Protein AF-A0A2W5VHD9-F1 (afdb_monomer_lite)

Radius of gyration: 14.37 Å; chains: 1; bounding box: 33×36×32 Å

Structure (mmCIF, N/CA/C/O backbone):
data_AF-A0A2W5VHD9-F1
#
_entry.id   AF-A0A2W5VHD9-F1
#
loop_
_atom_site.group_PDB
_atom_site.id
_atom_site.type_symbol
_atom_site.label_atom_id
_atom_site.label_alt_id
_atom_site.label_comp_id
_atom_site.label_asym_id
_atom_site.label_entity_id
_atom_site.label_seq_id
_atom_site.pdbx_PDB_ins_code
_atom_site.Cartn_x
_atom_site.Cartn_y
_atom_site.Cartn_z
_atom_site.occupancy
_atom_site.B_iso_or_equiv
_atom_site.auth_seq_id
_atom_site.auth_comp_id
_atom_site.auth_asym_id
_atom_site.auth_atom_id
_atom_site.pdbx_PDB_model_num
ATOM 1 N N . MET A 1 1 ? 2.392 17.558 15.960 1.00 64.06 1 MET A N 1
ATOM 2 C CA . MET A 1 1 ? 2.785 16.346 15.206 1.00 64.06 1 MET A CA 1
ATOM 3 C C . MET A 1 1 ? 1.548 15.828 14.502 1.00 64.06 1 MET A C 1
ATOM 5 O O . MET A 1 1 ? 0.510 15.774 15.148 1.00 64.06 1 MET A O 1
ATOM 9 N N . ILE A 1 2 ? 1.632 15.533 13.203 1.00 75.12 2 ILE A N 1
ATOM 10 C CA . ILE A 1 2 ? 0.535 14.882 12.473 1.00 75.12 2 ILE A CA 1
ATOM 11 C C . ILE A 1 2 ? 0.450 13.439 12.977 1.00 75.12 2 ILE A C 1
ATOM 13 O O . ILE A 1 2 ? 1.482 12.798 13.168 1.00 75.12 2 ILE A O 1
ATOM 17 N N . ASP A 1 3 ? -0.761 12.955 13.236 1.00 89.31 3 ASP A N 1
ATOM 1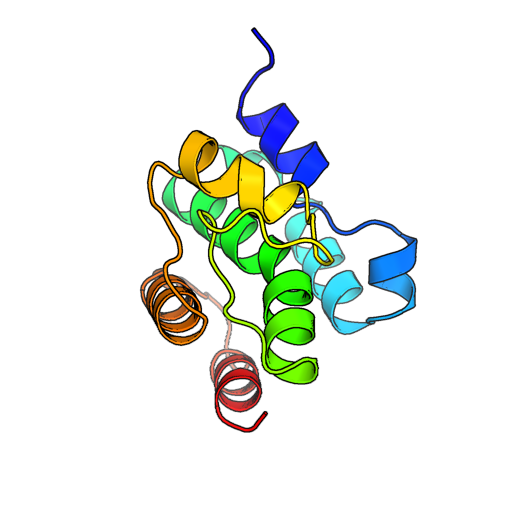8 C CA . ASP A 1 3 ? -0.987 11.559 13.597 1.00 89.31 3 ASP A CA 1
ATOM 19 C C . ASP A 1 3 ? -0.512 10.635 12.450 1.00 89.31 3 ASP A C 1
ATOM 21 O O . ASP A 1 3 ? -0.931 10.826 11.303 1.00 89.31 3 ASP A O 1
ATOM 25 N N . PRO A 1 4 ? 0.356 9.638 12.716 1.00 88.81 4 PRO A N 1
ATOM 26 C CA . PRO A 1 4 ? 0.884 8.754 11.678 1.00 88.81 4 PRO A CA 1
ATOM 27 C C . PRO A 1 4 ? -0.214 8.001 10.920 1.00 88.81 4 PRO A C 1
ATOM 29 O O . PRO A 1 4 ? -0.053 7.735 9.730 1.00 88.81 4 PRO A O 1
ATOM 32 N N . ASN A 1 5 ? -1.346 7.683 11.557 1.00 92.94 5 ASN A N 1
ATOM 33 C CA . ASN A 1 5 ? -2.451 7.009 10.874 1.00 92.94 5 ASN A CA 1
ATOM 34 C C . ASN A 1 5 ? -3.140 7.937 9.862 1.00 92.94 5 ASN A C 1
ATOM 36 O O . ASN A 1 5 ? -3.426 7.512 8.742 1.00 92.94 5 ASN A O 1
ATOM 40 N N . THR A 1 6 ? -3.331 9.210 10.212 1.00 93.69 6 THR A N 1
ATOM 41 C CA . THR A 1 6 ? -3.827 10.249 9.295 1.00 93.69 6 THR A CA 1
ATOM 42 C C . THR A 1 6 ? -2.912 10.404 8.077 1.00 93.69 6 THR A C 1
ATOM 44 O O . THR A 1 6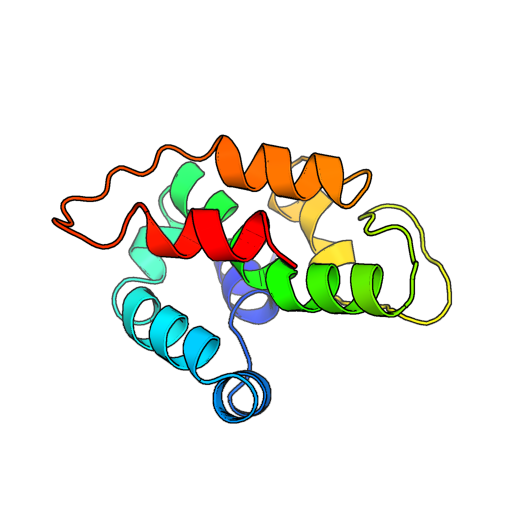 ? -3.379 10.485 6.939 1.00 93.69 6 THR A O 1
ATOM 47 N N . GLU A 1 7 ? -1.597 10.396 8.292 1.00 94.50 7 GLU A N 1
ATOM 48 C CA . GLU A 1 7 ? -0.627 10.473 7.201 1.00 94.50 7 GLU A CA 1
ATOM 49 C C . GLU A 1 7 ? -0.655 9.224 6.303 1.00 94.50 7 GLU A C 1
ATOM 51 O O . GLU A 1 7 ? -0.656 9.344 5.076 1.00 94.50 7 GLU A O 1
ATOM 56 N N . ILE A 1 8 ? -0.750 8.030 6.895 1.00 94.44 8 ILE A N 1
ATOM 57 C CA . ILE A 1 8 ? -0.873 6.770 6.150 1.00 94.44 8 ILE A CA 1
ATOM 58 C C . ILE A 1 8 ? -2.155 6.755 5.311 1.00 94.44 8 ILE A C 1
ATOM 60 O O . ILE A 1 8 ? -2.117 6.367 4.143 1.00 94.44 8 ILE A O 1
ATOM 64 N N . ALA A 1 9 ? -3.283 7.198 5.868 1.00 93.81 9 ALA A N 1
ATOM 65 C CA . ALA A 1 9 ? -4.534 7.303 5.126 1.00 93.81 9 ALA A CA 1
ATOM 66 C C . ALA A 1 9 ? -4.391 8.255 3.930 1.00 93.81 9 ALA A C 1
ATOM 68 O O . ALA A 1 9 ? -4.783 7.905 2.821 1.00 93.81 9 ALA A O 1
ATOM 69 N N . ARG A 1 10 ? -3.771 9.426 4.119 1.00 94.19 10 ARG A N 1
ATOM 70 C CA . ARG A 1 10 ? -3.546 10.387 3.029 1.00 94.19 10 ARG A CA 1
ATOM 71 C C . ARG A 1 10 ? -2.706 9.794 1.897 1.00 94.19 10 ARG A C 1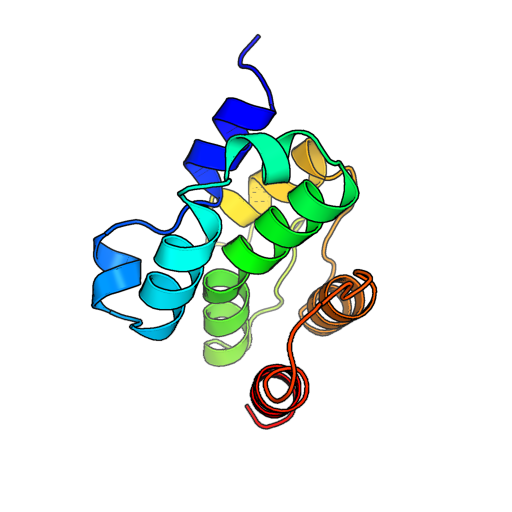
ATOM 73 O O . ARG A 1 10 ? -3.036 9.991 0.733 1.00 94.19 10 ARG A O 1
ATOM 80 N N . LEU A 1 11 ? -1.616 9.109 2.237 1.00 93.31 11 LEU A N 1
ATOM 81 C CA . LEU A 1 11 ? -0.628 8.649 1.261 1.00 93.31 11 LEU A CA 1
ATOM 82 C C . LEU A 1 11 ? -1.050 7.365 0.543 1.00 93.31 11 LEU A C 1
ATOM 84 O O . LEU A 1 11 ? -0.917 7.265 -0.673 1.00 93.31 11 LEU A O 1
ATOM 88 N N . TYR A 1 12 ? -1.545 6.371 1.280 1.00 93.81 12 TYR A N 1
ATOM 89 C CA . TYR A 1 12 ? -1.733 5.013 0.754 1.00 93.81 12 TYR A CA 1
ATOM 90 C C . TYR A 1 12 ? -3.169 4.713 0.312 1.00 93.81 12 TYR A C 1
ATOM 92 O O . TYR A 1 12 ? -3.419 3.655 -0.268 1.00 93.81 12 TYR A O 1
ATOM 100 N N . VAL A 1 13 ? -4.111 5.638 0.524 1.00 94.00 13 VAL A N 1
ATOM 101 C CA . VAL A 1 13 ? -5.394 5.605 -0.183 1.00 94.00 13 VAL A CA 1
ATOM 102 C C . VAL A 1 13 ? -5.157 5.938 -1.655 1.00 94.00 13 VAL A C 1
ATOM 104 O O . VAL A 1 13 ? -4.531 6.937 -2.006 1.00 94.00 13 VAL A O 1
ATOM 107 N N . TYR A 1 14 ? -5.702 5.102 -2.534 1.00 92.25 14 TYR A N 1
ATOM 108 C CA . TYR A 1 14 ? -5.715 5.395 -3.960 1.00 92.25 14 TYR A CA 1
ATOM 109 C C . TYR A 1 14 ? -6.672 6.545 -4.266 1.00 92.25 14 TYR A C 1
ATOM 111 O O . TYR A 1 14 ? -7.824 6.541 -3.831 1.00 92.25 14 TYR A O 1
ATOM 119 N N . SER A 1 15 ? -6.221 7.502 -5.066 1.00 92.38 15 SER A N 1
ATOM 120 C CA . SER A 1 15 ? -7.030 8.616 -5.549 1.00 92.38 15 SER A CA 1
ATOM 121 C C . SER A 1 15 ? -8.204 8.134 -6.419 1.00 92.38 15 SER A C 1
ATOM 123 O O . SER A 1 15 ? -8.135 7.063 -7.037 1.00 92.38 15 SER A O 1
ATOM 125 N N . PRO A 1 16 ? -9.281 8.931 -6.558 1.00 92.56 16 PRO A N 1
ATOM 126 C CA . PRO A 1 16 ? -10.397 8.593 -7.443 1.00 92.56 16 PRO A CA 1
ATOM 127 C C . PRO A 1 16 ? -9.970 8.343 -8.895 1.00 92.56 16 PRO A C 1
ATOM 129 O O . PRO A 1 16 ? -10.566 7.509 -9.580 1.00 92.56 16 PRO A O 1
ATOM 132 N N . PHE A 1 17 ? -8.926 9.040 -9.358 1.00 93.56 17 PHE A N 1
ATOM 133 C CA . PHE A 1 17 ? -8.355 8.845 -10.686 1.00 93.56 17 PHE A CA 1
ATOM 134 C C . PHE A 1 17 ? -7.709 7.461 -10.821 1.00 93.56 17 PHE A C 1
ATOM 136 O O . PHE A 1 17 ? -8.085 6.706 -11.715 1.00 93.56 17 PHE A O 1
ATOM 143 N N . GLU A 1 18 ? -6.822 7.077 -9.898 1.00 90.50 18 GLU A N 1
ATOM 144 C CA . GLU A 1 18 ? -6.203 5.742 -9.885 1.00 90.50 18 GLU A CA 1
ATOM 145 C C . GLU A 1 18 ? -7.262 4.633 -9.808 1.00 90.50 18 GLU A C 1
ATOM 14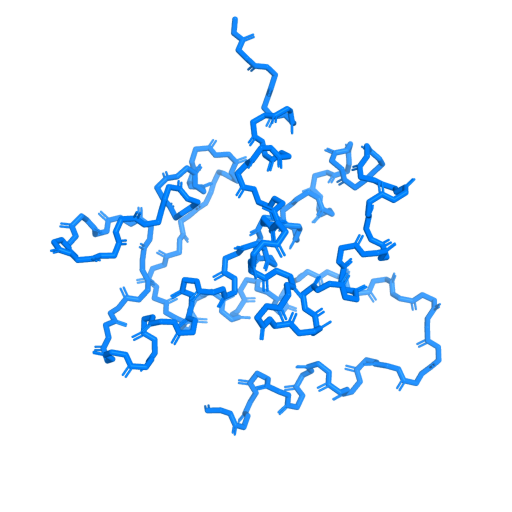7 O O . GLU A 1 18 ? -7.193 3.647 -10.541 1.00 90.50 18 GLU A O 1
ATOM 152 N N . GLN A 1 19 ? -8.293 4.819 -8.980 1.00 91.56 19 GLN A N 1
ATOM 153 C CA . GLN A 1 19 ? -9.408 3.876 -8.852 1.00 91.56 19 GLN A CA 1
ATOM 154 C C . GLN A 1 19 ? -10.255 3.759 -10.129 1.00 91.56 19 GLN A C 1
ATOM 156 O O . GLN A 1 19 ? -10.810 2.694 -10.405 1.00 91.56 19 GLN A O 1
ATOM 161 N N . LYS A 1 20 ? -10.398 4.844 -10.901 1.00 92.12 20 LYS A N 1
ATOM 162 C CA . LYS A 1 20 ? -11.111 4.835 -12.187 1.00 92.12 20 LYS A CA 1
ATOM 163 C C . LYS A 1 20 ? -10.282 4.144 -13.271 1.00 92.12 20 LYS A C 1
ATOM 165 O O . LYS A 1 20 ? -10.839 3.372 -14.046 1.00 92.12 20 LYS A O 1
ATOM 170 N N . THR A 1 21 ? -8.975 4.394 -13.298 1.00 90.38 21 THR A N 1
ATOM 171 C CA . THR A 1 21 ? -8.037 3.791 -14.257 1.00 90.38 21 THR A CA 1
ATOM 172 C C . THR A 1 21 ? -7.848 2.295 -14.001 1.00 90.38 21 THR A C 1
ATOM 174 O O . THR A 1 21 ? -7.749 1.509 -14.942 1.00 90.38 21 THR A O 1
ATOM 177 N N . PHE A 1 22 ? -7.850 1.877 -12.733 1.00 84.50 22 PHE A N 1
ATOM 178 C CA . PHE A 1 22 ? -7.613 0.495 -12.326 1.00 84.50 22 PHE A CA 1
ATOM 179 C C . PHE A 1 22 ? -8.789 -0.046 -11.491 1.00 84.50 22 PHE A C 1
ATOM 181 O O . PHE A 1 22 ? -8.790 0.081 -10.263 1.00 84.50 22 PHE A O 1
ATOM 188 N N . PRO A 1 23 ? -9.778 -0.727 -12.109 1.00 82.12 23 PRO A N 1
ATOM 189 C CA . PRO A 1 23 ? -10.994 -1.182 -11.420 1.00 82.12 23 PRO A CA 1
ATOM 190 C C . PRO A 1 23 ? -10.752 -2.099 -10.210 1.00 82.12 23 PRO A C 1
ATOM 192 O O . PRO A 1 23 ? -11.552 -2.143 -9.276 1.00 82.12 23 PRO A O 1
ATOM 195 N N . TYR A 1 24 ? -9.637 -2.833 -10.194 1.00 84.50 24 TYR A N 1
ATOM 196 C CA . TYR A 1 24 ? -9.260 -3.672 -9.056 1.00 84.50 24 TYR A CA 1
ATOM 197 C C . TYR A 1 24 ? -8.833 -2.852 -7.827 1.00 84.50 24 TYR A C 1
ATOM 199 O O . TYR A 1 24 ? -9.069 -3.298 -6.705 1.00 84.50 24 TYR A O 1
ATOM 207 N N . LEU A 1 25 ? -8.260 -1.655 -8.017 1.00 87.38 25 LEU A N 1
ATOM 208 C CA . LEU A 1 25 ? -7.940 -0.734 -6.922 1.00 87.38 25 LEU A CA 1
ATOM 209 C C . LEU A 1 25 ? -9.210 -0.156 -6.314 1.00 87.38 25 LEU A C 1
ATOM 211 O O . LEU A 1 25 ? -9.319 -0.105 -5.094 1.00 87.38 25 LEU A O 1
ATOM 215 N N . ARG A 1 26 ? -10.202 0.193 -7.146 1.00 88.12 26 ARG A N 1
ATOM 216 C CA . ARG A 1 26 ? -11.533 0.579 -6.659 1.00 88.12 26 ARG A CA 1
ATOM 217 C C . ARG A 1 26 ? -12.121 -0.512 -5.772 1.00 88.12 26 ARG A C 1
ATOM 219 O O . ARG A 1 26 ? -12.441 -0.249 -4.624 1.00 88.12 26 ARG A O 1
ATOM 226 N N . ARG A 1 27 ? -12.170 -1.756 -6.262 1.00 88.12 27 ARG A N 1
ATOM 227 C CA . ARG A 1 27 ? -12.705 -2.885 -5.483 1.00 88.12 27 ARG A CA 1
ATOM 228 C C . ARG A 1 27 ? -11.956 -3.093 -4.163 1.00 88.12 27 ARG A C 1
ATOM 230 O O . ARG A 1 27 ? -12.568 -3.446 -3.161 1.00 88.12 27 ARG A O 1
ATOM 237 N N . TYR A 1 28 ? -10.638 -2.907 -4.161 1.00 89.25 28 TYR A N 1
ATOM 238 C CA . TYR A 1 28 ? -9.845 -2.940 -2.934 1.00 89.25 28 TYR A CA 1
ATOM 239 C C . TYR A 1 28 ? -10.253 -1.820 -1.966 1.00 89.25 28 TYR A C 1
ATOM 241 O O . TYR A 1 28 ? -10.503 -2.101 -0.794 1.00 89.25 28 TYR A O 1
ATOM 249 N N . MET A 1 29 ? -10.386 -0.584 -2.456 1.00 92.31 29 MET A N 1
ATOM 250 C CA . MET A 1 29 ? -10.807 0.556 -1.642 1.00 92.31 29 MET A CA 1
ATOM 251 C C . MET A 1 29 ? -12.234 0.398 -1.114 1.00 92.31 29 MET A C 1
ATOM 253 O O . MET A 1 29 ? -12.443 0.610 0.073 1.00 92.31 29 MET A O 1
ATOM 257 N N . ASP A 1 30 ? -13.188 -0.072 -1.918 1.00 91.69 30 ASP A N 1
ATOM 258 C CA . ASP A 1 30 ? -14.567 -0.342 -1.476 1.00 91.69 30 ASP A CA 1
ATOM 259 C C . ASP A 1 30 ? -14.602 -1.316 -0.287 1.00 91.69 30 ASP A C 1
ATOM 261 O O . ASP A 1 30 ? -15.412 -1.185 0.628 1.00 91.69 30 ASP A O 1
ATOM 265 N N . LEU A 1 31 ? -13.685 -2.289 -0.274 1.00 88.69 31 LEU A N 1
ATOM 266 C CA . LEU A 1 31 ? -13.565 -3.260 0.807 1.00 88.69 31 LEU A CA 1
ATOM 267 C C . LEU A 1 31 ? -12.849 -2.712 2.041 1.00 88.69 31 LEU A C 1
ATOM 269 O O . LEU A 1 31 ? -13.060 -3.248 3.128 1.00 88.69 31 LEU A O 1
ATOM 273 N N . VAL A 1 32 ? -11.933 -1.755 1.900 1.00 90.81 32 VAL A N 1
ATOM 274 C CA . VAL A 1 32 ? -11.103 -1.257 3.010 1.00 90.81 32 VAL A CA 1
ATOM 275 C C . VAL A 1 32 ? -11.698 -0.006 3.646 1.00 90.81 32 VAL A C 1
ATOM 277 O O . VAL A 1 32 ? -11.689 0.080 4.870 1.00 90.81 32 VAL A O 1
ATOM 280 N N . SER A 1 33 ? -12.265 0.910 2.860 1.00 90.75 33 SER A N 1
ATOM 281 C CA . SER A 1 33 ? -12.769 2.210 3.322 1.00 90.75 33 SER A CA 1
ATOM 282 C C . SER A 1 33 ? -13.709 2.121 4.533 1.00 90.75 33 SER A C 1
ATOM 284 O O . SER A 1 33 ? -13.468 2.852 5.490 1.00 90.75 33 SER A O 1
ATOM 286 N N . PRO A 1 34 ? -14.698 1.199 4.600 1.00 94.12 34 PRO A N 1
ATOM 287 C CA . PRO A 1 34 ? -15.599 1.112 5.758 1.00 94.12 34 PRO A CA 1
ATOM 288 C C . PRO A 1 34 ? -14.921 0.670 7.064 1.00 94.12 34 PRO A C 1
ATOM 290 O O . PRO A 1 34 ? -15.511 0.762 8.133 1.00 94.12 34 PRO A O 1
ATOM 293 N N . ARG A 1 35 ? -13.704 0.126 6.979 1.00 93.38 35 ARG A N 1
ATOM 294 C CA . ARG A 1 35 ? -12.938 -0.426 8.105 1.00 93.38 35 ARG A CA 1
ATOM 295 C C . ARG A 1 35 ? -11.544 0.183 8.204 1.00 93.38 35 ARG A C 1
ATOM 297 O O . ARG A 1 35 ? -10.669 -0.430 8.816 1.00 93.38 35 ARG A O 1
ATOM 304 N N . LEU A 1 36 ? -11.320 1.338 7.575 1.00 92.88 36 LEU A N 1
ATOM 305 C CA . LEU A 1 36 ? -9.996 1.940 7.470 1.00 92.88 36 LEU A CA 1
ATOM 306 C C . LEU A 1 36 ? -9.405 2.202 8.858 1.00 92.88 36 LEU A C 1
ATOM 308 O O . LEU A 1 36 ? -8.295 1.758 9.125 1.00 92.88 36 LEU A O 1
ATOM 312 N N . ASP A 1 37 ? -10.178 2.779 9.775 1.00 93.31 37 ASP A N 1
ATOM 313 C CA . ASP A 1 37 ? -9.717 3.050 11.142 1.00 93.31 37 ASP A CA 1
ATOM 314 C C . ASP A 1 37 ? -9.266 1.772 11.863 1.00 93.31 37 ASP A C 1
ATOM 316 O O . ASP A 1 37 ? -8.193 1.724 12.461 1.00 93.31 37 ASP A O 1
ATOM 320 N N . ALA A 1 38 ? -10.029 0.684 11.726 1.00 90.62 38 ALA A N 1
ATOM 321 C CA . ALA A 1 38 ? -9.678 -0.614 12.301 1.00 90.62 38 ALA A CA 1
ATOM 322 C C . ALA A 1 38 ? -8.456 -1.262 11.622 1.00 90.62 38 ALA A C 1
ATOM 324 O O . ALA A 1 38 ? -7.709 -2.006 12.257 1.00 90.62 38 ALA A O 1
ATOM 325 N N . VAL A 1 39 ? -8.249 -1.009 10.326 1.00 91.62 39 VAL A N 1
ATOM 326 C CA . VAL A 1 39 ? -7.049 -1.435 9.592 1.00 91.62 39 VAL A CA 1
ATOM 327 C C . VAL A 1 39 ? -5.822 -0.663 10.071 1.00 91.62 39 VAL A C 1
ATOM 329 O O . VAL A 1 39 ? -4.764 -1.267 10.216 1.00 91.62 39 VAL A O 1
ATOM 332 N N . LEU A 1 40 ? -5.956 0.637 10.338 1.00 93.50 40 LEU A N 1
ATOM 333 C CA . LEU A 1 40 ? -4.863 1.496 10.798 1.00 93.50 40 LEU A CA 1
ATOM 334 C C . LEU A 1 40 ? -4.543 1.314 12.291 1.00 93.50 40 LEU A C 1
ATOM 336 O O . LEU A 1 40 ? -3.405 1.534 12.701 1.00 93.50 40 LEU A O 1
ATOM 340 N N . ALA A 1 41 ? -5.507 0.877 13.102 1.00 91.69 41 ALA A N 1
ATOM 341 C CA . ALA A 1 41 ? -5.292 0.584 14.519 1.00 91.69 41 ALA A CA 1
ATOM 342 C C . ALA A 1 41 ? -4.415 -0.663 14.759 1.00 91.69 41 ALA A C 1
ATOM 344 O O . ALA A 1 41 ? -3.682 -0.717 15.744 1.00 91.69 41 ALA A O 1
ATOM 345 N N . ASP A 1 42 ? -4.469 -1.658 13.867 1.00 90.00 42 ASP A N 1
ATOM 346 C CA . ASP A 1 42 ? -3.676 -2.891 13.956 1.00 90.00 42 ASP A CA 1
ATOM 347 C C . ASP A 1 42 ? -2.357 -2.741 13.167 1.00 90.00 42 ASP A C 1
ATOM 349 O O . ASP A 1 42 ? -2.398 -2.620 11.939 1.00 90.00 42 ASP A O 1
ATOM 353 N N . PRO A 1 43 ? -1.173 -2.806 13.815 1.00 90.19 43 PRO A N 1
ATOM 354 C CA . PRO A 1 43 ? 0.119 -2.645 13.145 1.00 90.19 43 PRO A CA 1
ATOM 355 C C . PRO A 1 43 ? 0.335 -3.579 11.947 1.00 90.19 43 PRO A C 1
ATOM 357 O O . PRO A 1 43 ? 0.904 -3.159 10.935 1.00 90.19 43 PRO A O 1
ATOM 360 N N . ALA A 1 44 ? -0.135 -4.829 12.021 1.00 87.75 44 ALA A N 1
ATOM 361 C CA . ALA A 1 44 ? 0.043 -5.798 10.943 1.00 87.75 44 ALA A CA 1
ATOM 362 C C . ALA A 1 44 ? -0.842 -5.461 9.733 1.00 87.75 44 ALA A C 1
ATOM 364 O O . ALA A 1 44 ? -0.389 -5.513 8.585 1.00 87.75 44 ALA A O 1
ATOM 365 N N . ARG A 1 45 ? -2.100 -5.069 9.978 1.00 88.50 45 ARG A N 1
ATOM 366 C CA . ARG A 1 45 ? -3.035 -4.641 8.922 1.00 88.50 45 ARG A CA 1
ATOM 367 C C . ARG A 1 45 ? -2.631 -3.302 8.321 1.00 88.50 45 ARG A C 1
ATOM 369 O O . ARG A 1 45 ? -2.694 -3.160 7.102 1.00 88.50 45 ARG A O 1
ATOM 376 N N . ARG A 1 46 ? -2.149 -2.370 9.140 1.00 92.75 46 ARG A N 1
ATOM 377 C CA . ARG A 1 46 ? -1.619 -1.073 8.713 1.00 92.75 46 ARG A CA 1
ATOM 378 C C . ARG A 1 46 ? -0.436 -1.243 7.768 1.00 92.75 46 ARG A C 1
ATOM 380 O O . ARG A 1 46 ? -0.448 -0.699 6.669 1.00 92.75 46 ARG A O 1
ATOM 387 N N . ARG A 1 47 ? 0.538 -2.079 8.137 1.00 91.44 47 ARG A N 1
ATOM 388 C CA . ARG A 1 47 ? 1.683 -2.412 7.274 1.00 91.44 47 ARG A CA 1
ATOM 389 C C . ARG A 1 47 ? 1.234 -3.018 5.945 1.00 91.44 47 ARG A C 1
ATOM 391 O O . ARG A 1 47 ? 1.710 -2.625 4.884 1.00 91.44 47 ARG A O 1
ATOM 398 N N . ARG A 1 48 ? 0.267 -3.938 5.986 1.00 89.56 48 ARG A N 1
ATOM 399 C CA . ARG A 1 48 ? -0.325 -4.532 4.779 1.00 89.56 48 ARG A CA 1
ATOM 400 C C . ARG A 1 48 ? -0.986 -3.494 3.881 1.00 89.56 48 ARG A C 1
ATOM 402 O O . ARG A 1 48 ? -0.857 -3.577 2.665 1.00 89.56 48 ARG A O 1
ATOM 409 N N . PHE A 1 49 ? -1.721 -2.562 4.478 1.00 92.88 49 PHE A N 1
ATOM 410 C CA . PHE A 1 49 ? -2.385 -1.475 3.772 1.00 92.88 49 PHE A CA 1
ATOM 411 C C . PHE A 1 49 ? -1.363 -0.585 3.060 1.00 92.88 49 PHE A C 1
ATOM 413 O O . PHE A 1 49 ? -1.504 -0.333 1.867 1.00 92.88 49 PHE A O 1
ATOM 420 N N . MET A 1 50 ? -0.273 -0.224 3.742 1.00 94.25 50 MET A N 1
ATOM 421 C CA . MET A 1 50 ? 0.823 0.534 3.137 1.00 94.25 50 MET A CA 1
ATOM 422 C C . MET A 1 50 ? 1.475 -0.219 1.968 1.00 94.25 50 MET A C 1
ATOM 424 O O . MET A 1 50 ? 1.610 0.333 0.880 1.00 94.25 50 MET A O 1
ATOM 428 N N . LEU A 1 51 ? 1.811 -1.503 2.147 1.00 92.31 51 LEU A N 1
ATOM 429 C CA . LEU A 1 51 ? 2.366 -2.342 1.073 1.00 92.31 51 LEU A CA 1
ATOM 430 C C . LEU A 1 51 ? 1.406 -2.460 -0.121 1.00 92.31 51 LEU A C 1
ATOM 432 O O . LEU A 1 51 ? 1.836 -2.427 -1.274 1.00 92.31 51 LEU A O 1
ATOM 436 N N . ALA A 1 52 ? 0.102 -2.576 0.140 1.00 91.50 52 ALA A N 1
ATOM 437 C CA . ALA A 1 52 ? -0.911 -2.595 -0.906 1.00 91.50 52 ALA A CA 1
ATOM 438 C C . ALA A 1 52 ? -1.003 -1.253 -1.641 1.00 91.50 52 ALA A C 1
ATOM 440 O O . ALA A 1 52 ? -1.227 -1.273 -2.847 1.00 91.50 52 ALA A O 1
ATOM 441 N N . GLY A 1 53 ? -0.796 -0.122 -0.959 1.00 91.88 53 GLY A N 1
ATOM 442 C CA . GLY A 1 53 ? -0.735 1.221 -1.550 1.00 91.88 53 GLY A CA 1
ATOM 443 C C . GLY A 1 53 ? 0.492 1.467 -2.442 1.00 91.88 53 GLY A C 1
ATOM 444 O O . GLY A 1 53 ? 0.472 2.370 -3.270 1.00 91.88 53 GLY A O 1
ATOM 445 N N . LEU A 1 54 ? 1.534 0.634 -2.341 1.00 91.94 54 LEU A N 1
ATOM 446 C CA . LEU A 1 54 ? 2.732 0.696 -3.193 1.00 91.94 54 LEU A CA 1
ATOM 447 C C . LEU A 1 54 ? 2.615 -0.093 -4.507 1.00 91.94 54 LEU A C 1
ATOM 449 O O . LEU A 1 54 ? 3.578 -0.168 -5.271 1.00 91.94 54 LEU A O 1
ATOM 453 N N . LEU A 1 55 ? 1.456 -0.691 -4.800 1.00 90.38 55 LEU A N 1
ATOM 454 C CA . LEU A 1 55 ? 1.296 -1.556 -5.973 1.00 90.38 55 LEU A CA 1
ATOM 455 C C . LEU A 1 55 ? 1.553 -0.814 -7.291 1.00 90.38 55 LEU A C 1
ATOM 457 O O . LEU A 1 55 ? 2.142 -1.385 -8.207 1.00 90.38 55 LEU A O 1
ATOM 461 N N . LEU A 1 56 ? 1.109 0.440 -7.411 1.00 86.06 56 LEU A N 1
ATOM 462 C CA . LEU A 1 56 ? 1.334 1.225 -8.627 1.00 86.06 56 LEU A CA 1
ATOM 463 C C . LEU A 1 56 ? 2.812 1.580 -8.811 1.00 86.06 56 LEU A C 1
ATOM 465 O O . LEU A 1 56 ? 3.320 1.431 -9.921 1.00 86.06 56 LEU A O 1
ATOM 469 N N . ALA A 1 57 ? 3.510 1.924 -7.727 1.00 87.19 57 ALA A N 1
ATOM 470 C CA . ALA A 1 57 ? 4.952 2.141 -7.744 1.00 87.19 57 ALA A CA 1
ATOM 471 C C . ALA A 1 57 ? 5.716 0.888 -8.183 1.00 87.19 57 ALA A C 1
ATOM 473 O O . ALA A 1 57 ? 6.564 0.944 -9.070 1.00 87.19 57 ALA A O 1
ATOM 474 N N . TYR A 1 58 ? 5.347 -0.271 -7.629 1.00 86.38 58 TYR A N 1
ATOM 475 C CA . TYR A 1 58 ? 5.883 -1.560 -8.057 1.00 86.38 58 TYR A CA 1
ATOM 476 C C . TYR A 1 58 ? 5.649 -1.801 -9.555 1.00 86.38 58 TYR A C 1
ATOM 478 O O . TYR A 1 58 ? 6.579 -2.157 -10.279 1.00 86.38 58 TYR A O 1
ATOM 486 N N . ARG A 1 59 ? 4.419 -1.603 -10.048 1.00 84.88 59 ARG A N 1
ATOM 487 C CA . ARG A 1 59 ? 4.097 -1.847 -11.463 1.00 84.88 59 ARG A CA 1
ATOM 488 C C . ARG A 1 59 ? 4.882 -0.936 -12.397 1.00 84.88 59 ARG A C 1
ATOM 490 O O . ARG A 1 59 ? 5.366 -1.415 -13.418 1.00 84.88 59 ARG A O 1
ATOM 497 N N . ALA A 1 60 ? 5.006 0.340 -12.056 1.00 82.94 60 ALA A N 1
ATOM 498 C CA . ALA A 1 60 ? 5.760 1.282 -12.862 1.00 82.94 60 ALA A CA 1
ATOM 499 C C . ALA A 1 60 ? 7.254 0.946 -12.879 1.00 82.94 60 ALA A C 1
ATOM 501 O O . ALA A 1 60 ? 7.837 0.867 -13.957 1.00 82.94 60 ALA A O 1
ATOM 502 N N . ALA A 1 61 ? 7.845 0.641 -11.719 1.00 82.62 61 ALA A N 1
ATOM 503 C CA . ALA A 1 61 ? 9.241 0.223 -11.637 1.00 82.62 61 ALA A CA 1
ATOM 504 C C . ALA A 1 61 ? 9.521 -0.998 -12.533 1.00 82.62 61 ALA A C 1
ATOM 506 O O . ALA A 1 61 ? 10.447 -0.967 -13.339 1.00 82.62 61 ALA A O 1
ATOM 507 N N . ASN A 1 62 ? 8.669 -2.030 -12.486 1.00 82.62 62 ASN A N 1
ATOM 508 C CA . ASN A 1 62 ? 8.822 -3.202 -13.358 1.00 82.62 62 ASN A CA 1
ATOM 509 C C . ASN A 1 62 ? 8.634 -2.867 -14.843 1.00 82.62 62 ASN A C 1
ATOM 511 O O . ASN A 1 62 ? 9.417 -3.322 -15.670 1.00 82.62 62 ASN A O 1
ATOM 515 N N . HIS A 1 63 ? 7.627 -2.060 -15.191 1.00 81.75 63 HIS A N 1
ATOM 516 C CA . HIS A 1 63 ? 7.373 -1.670 -16.580 1.00 81.75 63 HIS A CA 1
ATOM 517 C C . HIS A 1 63 ? 8.542 -0.881 -17.192 1.00 81.75 63 HIS A C 1
ATOM 519 O O . HIS A 1 63 ? 8.855 -1.049 -18.367 1.00 81.75 63 HIS A O 1
ATOM 525 N N . HIS A 1 64 ? 9.200 -0.036 -16.398 1.00 78.56 64 HIS A N 1
ATOM 526 C CA . HIS A 1 64 ? 10.326 0.787 -16.842 1.00 78.56 64 HIS A CA 1
ATOM 527 C C . HIS A 1 64 ? 11.698 0.119 -16.650 1.00 78.56 64 HIS A C 1
ATOM 529 O O . HIS A 1 64 ? 12.713 0.748 -16.940 1.00 78.56 64 HIS A O 1
ATOM 535 N N . GLY A 1 65 ? 11.756 -1.127 -16.158 1.00 77.88 65 GLY A N 1
ATOM 536 C CA . GLY A 1 65 ? 13.020 -1.809 -15.853 1.00 77.88 65 GLY A CA 1
ATOM 537 C C . GLY A 1 65 ? 13.831 -1.132 -14.739 1.00 77.88 65 GLY A C 1
ATOM 538 O O . GLY A 1 65 ? 15.052 -1.261 -14.697 1.00 77.88 65 GLY A O 1
ATOM 539 N N . GLN A 1 66 ? 13.165 -0.384 -13.857 1.00 79.94 66 GLN A N 1
ATOM 540 C CA . GLN A 1 66 ? 13.773 0.352 -12.751 1.00 79.94 66 GLN A CA 1
ATOM 541 C C . GLN A 1 66 ? 13.742 -0.458 -11.449 1.00 79.94 66 GLN A C 1
ATOM 543 O O . GLN A 1 66 ? 12.866 -1.293 -11.213 1.00 79.94 66 GLN A O 1
ATOM 548 N N . VAL A 1 67 ? 14.695 -0.180 -10.557 1.00 80.69 67 VAL A N 1
ATOM 549 C CA . VAL A 1 67 ? 14.739 -0.806 -9.232 1.00 80.69 67 VAL A CA 1
ATOM 550 C C . VAL A 1 67 ? 13.713 -0.134 -8.318 1.00 80.69 67 VAL A C 1
ATOM 552 O O . VAL A 1 67 ? 13.846 1.038 -7.984 1.00 80.69 67 VAL A O 1
ATOM 555 N N . MET A 1 68 ? 12.706 -0.888 -7.867 1.00 82.81 68 MET A N 1
ATOM 556 C CA . MET A 1 68 ? 11.778 -0.427 -6.828 1.00 82.81 68 MET A CA 1
ATOM 557 C C . MET A 1 68 ? 12.487 -0.394 -5.470 1.00 82.81 68 MET A C 1
ATOM 559 O O . MET A 1 68 ? 12.639 -1.433 -4.833 1.00 82.81 68 MET A O 1
ATOM 563 N N . THR A 1 69 ? 12.880 0.781 -4.999 1.00 84.25 69 THR A N 1
ATOM 564 C CA . THR A 1 69 ? 13.503 0.943 -3.682 1.00 84.25 69 THR A CA 1
ATOM 565 C C . THR A 1 69 ? 12.966 2.176 -2.967 1.00 84.25 69 THR A C 1
ATOM 567 O O . THR A 1 69 ? 12.566 3.149 -3.599 1.00 84.25 69 THR A O 1
ATOM 570 N N . THR A 1 70 ? 12.944 2.130 -1.638 1.00 82.38 70 THR A N 1
ATOM 571 C CA . THR A 1 70 ? 12.571 3.270 -0.791 1.00 82.38 70 THR A CA 1
ATOM 572 C C . THR A 1 70 ? 13.754 4.195 -0.484 1.00 82.38 70 THR A C 1
ATOM 574 O O . THR A 1 70 ? 13.561 5.211 0.179 1.00 82.38 70 THR A O 1
ATOM 577 N N . THR A 1 71 ? 14.970 3.858 -0.938 1.00 74.56 71 THR A N 1
ATOM 578 C CA . THR A 1 71 ? 16.204 4.614 -0.647 1.00 74.56 71 THR A CA 1
ATOM 579 C C . THR A 1 71 ? 16.804 5.340 -1.851 1.00 74.56 71 THR A C 1
ATOM 581 O O . THR A 1 71 ? 17.474 6.356 -1.662 1.00 74.56 71 THR A O 1
ATOM 584 N N . ALA A 1 72 ? 16.573 4.880 -3.087 1.00 63.00 72 ALA A N 1
ATOM 585 C CA . ALA A 1 72 ? 17.100 5.578 -4.259 1.00 63.00 72 ALA A CA 1
ATOM 586 C C . ALA A 1 72 ? 16.213 6.775 -4.623 1.00 63.00 72 ALA A C 1
ATOM 588 O O . ALA A 1 72 ? 15.091 6.618 -5.100 1.00 63.00 72 ALA A O 1
ATOM 589 N N . ARG A 1 73 ? 16.756 7.981 -4.443 1.00 58.34 73 ARG A N 1
ATOM 590 C CA . ARG A 1 73 ? 16.300 9.184 -5.145 1.00 58.34 73 ARG A CA 1
ATOM 591 C C . ARG A 1 73 ? 16.842 9.112 -6.571 1.00 58.34 73 ARG A C 1
ATOM 593 O O . ARG A 1 73 ? 17.965 9.536 -6.807 1.00 58.34 73 ARG A O 1
ATOM 600 N N . ALA A 1 74 ? 16.109 8.482 -7.483 1.00 49.31 74 ALA A N 1
ATOM 601 C CA . ALA A 1 74 ? 16.486 8.433 -8.893 1.00 49.31 74 ALA A CA 1
ATOM 602 C C . ALA A 1 74 ? 15.359 9.021 -9.759 1.00 49.31 74 ALA A C 1
ATOM 604 O O . ALA A 1 74 ? 14.444 8.321 -10.187 1.00 49.31 74 ALA A O 1
ATOM 605 N N . ASP A 1 75 ? 15.421 10.342 -9.919 1.00 51.66 75 ASP A N 1
ATOM 606 C CA . ASP A 1 75 ? 15.175 11.192 -11.098 1.00 51.66 75 ASP A CA 1
ATOM 607 C C . ASP A 1 75 ? 13.963 10.991 -12.034 1.00 51.66 75 ASP A C 1
ATOM 609 O O . ASP A 1 75 ? 13.849 11.716 -13.019 1.00 51.66 75 ASP A O 1
ATOM 613 N N . ALA A 1 76 ? 13.003 10.105 -11.760 1.00 48.53 76 ALA A N 1
ATOM 614 C CA . ALA A 1 76 ? 11.773 10.047 -12.571 1.00 48.53 76 ALA A CA 1
ATOM 615 C C . ALA A 1 76 ? 10.526 9.507 -11.858 1.00 48.53 76 ALA A C 1
ATOM 617 O O . ALA A 1 76 ? 9.413 9.727 -12.335 1.00 48.53 76 ALA A O 1
ATOM 618 N N . PHE A 1 77 ? 10.688 8.800 -10.738 1.00 54.75 77 PHE A N 1
ATOM 619 C CA . PHE A 1 77 ? 9.588 8.125 -10.050 1.00 54.75 77 PHE A CA 1
ATOM 620 C C . PHE A 1 77 ? 9.527 8.525 -8.572 1.00 54.75 77 PHE A C 1
ATOM 622 O O . PHE A 1 77 ? 9.651 7.694 -7.673 1.00 54.75 77 PHE A O 1
ATOM 629 N N . GLU A 1 78 ? 9.371 9.825 -8.310 1.00 60.62 78 GLU A N 1
ATOM 630 C CA . GLU A 1 78 ? 9.104 10.328 -6.958 1.00 60.62 78 GLU A CA 1
ATOM 631 C C . GLU A 1 78 ? 7.658 10.007 -6.557 1.00 60.62 78 GLU A C 1
ATOM 633 O O . GLU A 1 78 ? 6.762 10.847 -6.594 1.00 60.62 78 GLU A O 1
ATOM 638 N N . ASP A 1 79 ? 7.417 8.749 -6.191 1.00 78.00 79 ASP A N 1
ATOM 639 C CA . ASP A 1 79 ? 6.195 8.376 -5.491 1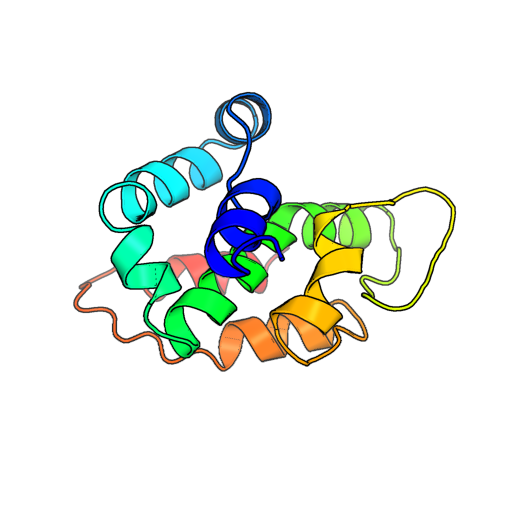.00 78.00 79 ASP A CA 1
ATOM 640 C C . ASP A 1 79 ? 6.367 8.731 -4.006 1.00 78.00 79 ASP A C 1
ATOM 642 O O . ASP A 1 79 ? 7.128 8.084 -3.280 1.00 78.00 79 ASP A O 1
ATOM 646 N N . GLU A 1 80 ? 5.644 9.757 -3.547 1.00 87.25 80 GLU A N 1
ATOM 647 C CA . GLU A 1 80 ? 5.608 10.201 -2.145 1.00 87.25 80 GLU A CA 1
ATOM 648 C C . GLU A 1 80 ? 5.372 9.019 -1.179 1.00 87.25 80 GLU A C 1
ATOM 650 O O . GLU A 1 80 ? 5.910 8.987 -0.067 1.00 87.25 80 GLU A O 1
ATOM 655 N N . ARG A 1 81 ? 4.635 7.988 -1.626 1.00 89.88 81 ARG A N 1
ATOM 656 C CA . ARG A 1 81 ? 4.374 6.759 -0.864 1.00 89.88 81 ARG A CA 1
ATOM 657 C C . ARG A 1 81 ? 5.640 5.943 -0.617 1.00 89.88 81 ARG A C 1
ATOM 659 O O . ARG A 1 81 ? 5.765 5.362 0.463 1.00 89.88 81 ARG A O 1
ATOM 666 N N . LEU A 1 82 ? 6.558 5.867 -1.586 1.00 89.31 82 LEU A N 1
ATOM 667 C CA . LEU A 1 82 ? 7.825 5.139 -1.442 1.00 89.31 82 LEU A CA 1
ATOM 668 C C . LEU A 1 82 ? 8.739 5.853 -0.449 1.00 89.31 82 LEU A C 1
ATOM 670 O O . LEU A 1 82 ? 9.262 5.220 0.464 1.00 89.31 82 LEU A O 1
ATOM 674 N N . THR A 1 83 ? 8.886 7.171 -0.573 1.00 88.44 83 THR A N 1
ATOM 675 C CA . THR A 1 83 ? 9.749 7.951 0.326 1.00 88.44 83 THR A CA 1
ATOM 676 C C . THR A 1 83 ? 9.232 7.954 1.766 1.00 88.44 83 THR A C 1
ATOM 678 O O . THR A 1 83 ? 10.019 7.921 2.711 1.00 88.44 83 THR A O 1
ATOM 681 N N . ALA A 1 84 ? 7.912 7.961 1.964 1.00 91.00 84 ALA A N 1
ATOM 682 C CA . ALA A 1 84 ? 7.319 7.941 3.299 1.00 91.00 84 ALA A CA 1
ATOM 683 C C . ALA A 1 84 ? 7.342 6.555 3.971 1.00 91.00 84 ALA A C 1
ATOM 685 O O . ALA A 1 84 ? 7.257 6.474 5.200 1.00 91.00 84 ALA A O 1
ATOM 686 N N . PHE A 1 85 ? 7.470 5.472 3.196 1.00 92.88 85 PHE A N 1
ATOM 687 C CA . PHE A 1 85 ? 7.315 4.108 3.702 1.00 92.88 85 PHE A CA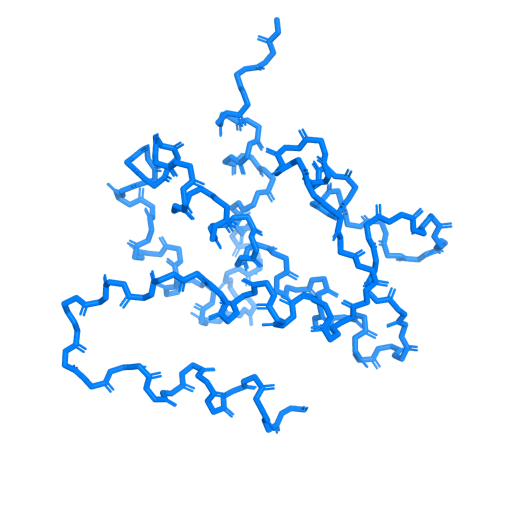 1
ATOM 688 C C . PHE A 1 85 ? 8.301 3.750 4.825 1.00 92.88 85 PHE A C 1
ATOM 690 O O . PHE A 1 85 ? 7.818 3.316 5.871 1.00 92.88 85 PHE A O 1
ATOM 697 N N . PRO A 1 86 ? 9.627 3.988 4.716 1.00 92.19 86 PRO A N 1
ATOM 698 C CA . PRO A 1 86 ? 10.573 3.623 5.774 1.00 92.19 86 PRO A CA 1
ATOM 699 C C . PRO A 1 86 ? 10.272 4.280 7.112 1.00 92.19 86 PRO A C 1
ATOM 701 O O . PRO A 1 86 ? 10.312 3.636 8.157 1.00 92.19 86 PRO A O 1
ATOM 704 N N . ARG A 1 87 ? 9.894 5.560 7.074 1.00 92.25 87 ARG A N 1
ATOM 705 C CA . ARG A 1 87 ? 9.556 6.330 8.271 1.00 92.25 87 ARG A CA 1
ATOM 706 C C . ARG A 1 87 ? 8.274 5.829 8.938 1.00 92.25 87 ARG A C 1
ATOM 708 O O . ARG A 1 87 ? 8.187 5.849 10.161 1.00 92.25 87 ARG A O 1
ATOM 715 N N . LEU A 1 88 ? 7.280 5.415 8.153 1.00 92.88 88 LEU A N 1
ATOM 716 C CA . LEU A 1 88 ? 5.963 5.013 8.656 1.00 92.88 88 LEU A CA 1
ATOM 717 C C . LEU A 1 88 ? 5.882 3.519 9.018 1.00 92.88 88 LEU A C 1
ATOM 719 O O . LEU A 1 88 ? 5.189 3.156 9.968 1.00 92.88 88 LEU A O 1
ATOM 723 N N . ALA A 1 89 ? 6.580 2.653 8.279 1.00 91.06 89 ALA A N 1
ATOM 724 C CA . ALA A 1 89 ? 6.585 1.202 8.474 1.00 91.06 89 ALA A CA 1
ATOM 725 C C . ALA A 1 89 ? 7.749 0.714 9.350 1.00 91.06 89 ALA A C 1
ATOM 727 O O . ALA A 1 89 ? 7.669 -0.387 9.895 1.00 91.06 89 ALA A O 1
ATOM 728 N N . GLY A 1 90 ? 8.816 1.510 9.488 1.00 90.56 90 GLY A N 1
ATOM 729 C CA . GLY A 1 90 ? 10.036 1.122 10.201 1.00 90.56 90 GLY A CA 1
ATOM 730 C C . GLY A 1 90 ? 10.909 0.119 9.441 1.00 90.56 90 GLY A C 1
ATOM 731 O O . GLY A 1 90 ? 11.756 -0.529 10.050 1.00 90.56 90 GLY A O 1
ATOM 732 N N . GLU A 1 91 ? 10.696 -0.048 8.133 1.00 90.50 91 GLU A N 1
ATOM 733 C CA . GLU A 1 91 ? 11.473 -0.947 7.278 1.00 90.50 91 GLU A CA 1
ATOM 734 C C . GLU A 1 91 ? 11.592 -0.401 5.849 1.00 90.50 91 GLU A C 1
ATOM 736 O O . GLU A 1 91 ? 10.731 0.340 5.377 1.00 90.50 91 GLU A O 1
ATOM 741 N N . GLU A 1 92 ? 12.626 -0.820 5.131 1.00 92.44 92 GLU A N 1
ATOM 742 C CA . GLU A 1 92 ? 12.893 -0.376 3.763 1.00 92.44 92 GLU A CA 1
ATOM 743 C C . GLU A 1 92 ? 12.563 -1.457 2.734 1.00 92.44 92 GLU A C 1
ATOM 745 O O . GLU A 1 92 ? 12.704 -2.652 2.992 1.00 92.44 92 GLU A O 1
ATOM 750 N N . ILE A 1 93 ? 12.200 -1.038 1.522 1.00 90.94 93 ILE A N 1
ATOM 751 C CA . ILE A 1 93 ? 12.116 -1.919 0.356 1.00 90.94 93 ILE A CA 1
ATOM 752 C C . ILE A 1 93 ? 13.388 -1.709 -0.455 1.00 90.94 93 ILE A C 1
ATOM 754 O O . ILE A 1 93 ? 13.702 -0.593 -0.850 1.00 90.94 93 ILE A O 1
ATOM 758 N N . GLN A 1 94 ? 14.112 -2.796 -0.712 1.00 89.94 94 GLN A N 1
ATOM 759 C CA . GLN A 1 94 ? 15.426 -2.744 -1.366 1.00 89.94 94 GLN A CA 1
ATOM 760 C C . GLN A 1 94 ? 15.332 -2.943 -2.880 1.00 89.94 94 GLN A C 1
ATOM 762 O O . GLN A 1 94 ? 16.180 -2.473 -3.631 1.00 89.94 94 GLN A O 1
ATOM 767 N N . ASN A 1 95 ? 14.335 -3.704 -3.321 1.00 87.44 95 ASN A N 1
ATOM 768 C CA . ASN A 1 95 ? 14.061 -4.030 -4.714 1.00 87.44 95 ASN A CA 1
ATOM 769 C C . ASN A 1 95 ? 12.645 -4.630 -4.821 1.00 87.44 95 ASN A C 1
ATOM 771 O O . ASN A 1 95 ? 11.987 -4.924 -3.815 1.00 87.44 95 ASN A O 1
ATOM 775 N N . ALA A 1 96 ? 12.200 -4.875 -6.054 1.00 86.19 96 ALA A N 1
ATOM 776 C CA . ALA A 1 96 ? 10.907 -5.488 -6.346 1.00 86.19 96 ALA A CA 1
ATOM 777 C C . ALA A 1 96 ? 10.732 -6.873 -5.687 1.00 86.19 96 ALA A C 1
ATOM 779 O O . ALA A 1 96 ? 9.660 -7.170 -5.164 1.00 86.19 96 ALA A O 1
ATOM 780 N N . ALA A 1 97 ? 11.777 -7.707 -5.651 1.00 85.62 97 ALA A N 1
ATOM 781 C CA . ALA A 1 97 ? 11.708 -9.023 -5.013 1.00 85.62 97 ALA A CA 1
ATOM 782 C C . ALA A 1 97 ? 11.518 -8.912 -3.490 1.00 85.62 97 ALA A C 1
ATOM 784 O O . ALA A 1 97 ? 10.704 -9.634 -2.913 1.00 85.62 97 ALA A O 1
ATOM 785 N N . HIS A 1 98 ? 12.203 -7.962 -2.845 1.00 89.12 98 HIS A N 1
ATOM 786 C CA . HIS A 1 98 ? 12.027 -7.674 -1.426 1.00 89.12 98 HIS A CA 1
ATOM 787 C C . HIS A 1 98 ? 10.589 -7.221 -1.135 1.00 89.12 98 HIS A C 1
ATOM 789 O O . HIS A 1 98 ? 9.962 -7.751 -0.221 1.00 89.12 98 HIS A O 1
ATOM 795 N N . TYR A 1 99 ? 10.021 -6.331 -1.954 1.00 89.94 99 TYR A N 1
ATOM 796 C CA . TYR A 1 99 ? 8.616 -5.929 -1.828 1.00 89.94 99 TYR A CA 1
ATOM 797 C C . TYR A 1 99 ? 7.650 -7.123 -1.881 1.00 89.94 99 TYR A C 1
ATOM 799 O O . TYR A 1 99 ? 6.792 -7.263 -1.006 1.00 89.94 99 TYR A O 1
ATOM 807 N N . LEU A 1 100 ? 7.804 -8.014 -2.868 1.00 86.06 100 LEU A N 1
ATOM 808 C CA . LEU A 1 100 ? 6.947 -9.197 -3.002 1.00 86.06 100 LEU A CA 1
ATOM 809 C C . LEU A 1 100 ? 7.069 -10.140 -1.803 1.00 86.06 100 LEU A C 1
ATOM 811 O O . LEU A 1 100 ? 6.071 -10.692 -1.334 1.00 86.06 100 LEU A O 1
ATOM 815 N N . HIS A 1 101 ? 8.281 -10.288 -1.274 1.00 85.81 101 HIS A N 1
ATOM 816 C CA . HIS A 1 101 ? 8.535 -11.066 -0.068 1.00 85.81 101 HIS A CA 1
ATOM 817 C C . HIS A 1 101 ? 7.834 -10.478 1.164 1.00 85.81 101 HIS A C 1
ATOM 819 O O . HIS A 1 101 ? 7.178 -11.211 1.908 1.00 85.81 101 HIS A O 1
ATOM 825 N N . LEU A 1 102 ? 7.899 -9.156 1.356 1.00 86.50 102 LEU A N 1
ATOM 826 C CA . LEU A 1 102 ? 7.183 -8.467 2.436 1.00 86.50 102 LEU A CA 1
ATOM 827 C C . LEU A 1 102 ? 5.663 -8.623 2.295 1.00 86.50 102 LEU A C 1
ATOM 829 O O . LEU A 1 102 ? 4.980 -8.906 3.279 1.00 86.50 102 LEU A O 1
ATOM 833 N N . LEU A 1 103 ? 5.139 -8.522 1.070 1.00 83.31 103 LEU A N 1
ATOM 834 C CA . LEU A 1 103 ? 3.718 -8.725 0.777 1.00 83.31 103 LEU A CA 1
ATOM 835 C C . LEU A 1 103 ? 3.260 -10.164 1.088 1.00 83.31 103 LEU A C 1
ATOM 837 O O . LEU A 1 103 ? 2.150 -10.367 1.589 1.00 83.31 103 LEU A O 1
ATOM 841 N N . GLY A 1 104 ? 4.115 -11.159 0.828 1.00 71.19 104 GLY A N 1
ATOM 842 C CA . GLY A 1 104 ? 3.858 -12.577 1.099 1.00 71.19 104 GLY A CA 1
ATOM 843 C C . GLY A 1 104 ? 3.921 -12.972 2.580 1.00 71.19 104 GLY A C 1
ATOM 844 O O . GLY A 1 104 ? 3.273 -13.938 2.977 1.00 71.19 104 GLY A O 1
ATOM 845 N N . ARG A 1 105 ? 4.654 -12.220 3.413 1.00 65.75 105 ARG A N 1
ATOM 846 C CA . ARG A 1 105 ? 4.810 -12.476 4.861 1.00 65.75 105 ARG A CA 1
ATOM 847 C C . ARG A 1 105 ? 3.667 -11.965 5.730 1.00 65.75 105 ARG A C 1
ATOM 849 O O . ARG A 1 105 ? 3.650 -12.234 6.930 1.00 65.75 105 ARG A O 1
ATOM 856 N N . VAL A 1 106 ? 2.713 -11.233 5.168 1.00 57.53 106 VAL A N 1
ATOM 857 C CA . VAL A 1 106 ? 1.581 -10.750 5.954 1.00 57.53 106 VAL A CA 1
ATOM 858 C C . VAL A 1 106 ? 0.587 -11.894 6.167 1.00 57.53 106 VAL A C 1
ATOM 860 O O . VAL A 1 106 ? 0.059 -12.393 5.174 1.00 57.53 106 VAL A O 1
ATOM 863 N N . PRO A 1 107 ? 0.268 -12.301 7.414 1.00 46.53 107 PRO A N 1
ATOM 864 C CA . PRO A 1 107 ? -0.698 -13.365 7.654 1.00 46.53 107 PRO A CA 1
ATOM 865 C C . PRO A 1 107 ? -2.039 -13.004 7.009 1.00 46.53 107 PRO A C 1
ATOM 867 O O . PRO A 1 107 ? -2.687 -12.009 7.339 1.00 46.53 107 PRO A O 1
ATOM 870 N N . TRP A 1 108 ? -2.443 -13.806 6.028 1.00 47.41 108 TRP A N 1
ATOM 871 C CA . TRP A 1 108 ? -3.763 -13.733 5.423 1.00 47.41 108 TRP A CA 1
ATOM 872 C C . TRP A 1 108 ? -4.745 -14.449 6.348 1.00 47.41 108 TRP A C 1
ATOM 874 O O . TRP A 1 108 ? -5.133 -15.583 6.092 1.00 47.41 108 TRP A O 1
ATOM 884 N N . THR A 1 109 ? -5.179 -13.793 7.423 1.00 41.41 109 THR A N 1
ATOM 885 C CA . THR A 1 109 ? -6.407 -14.204 8.115 1.00 41.41 109 THR A CA 1
ATOM 886 C C . THR A 1 109 ? -7.599 -13.798 7.252 1.00 41.41 109 THR A C 1
ATOM 888 O O . THR A 1 109 ? -8.270 -12.795 7.479 1.00 41.41 109 THR A O 1
ATOM 891 N N . LEU A 1 110 ? -7.832 -14.549 6.176 1.00 40.94 110 LEU A N 1
ATOM 892 C CA . LEU A 1 110 ? -9.072 -14.464 5.419 1.00 40.94 110 LEU A CA 1
ATOM 893 C C . LEU A 1 110 ? -10.075 -15.466 6.006 1.00 40.94 110 LEU A C 1
ATOM 895 O O . LEU A 1 110 ? -9.872 -16.667 5.838 1.00 40.94 110 LEU A O 1
ATOM 899 N N . PRO A 1 111 ? -11.219 -15.027 6.553 1.00 34.59 111 PRO A N 1
ATOM 900 C CA . PRO A 1 111 ? -12.443 -15.804 6.456 1.00 34.59 111 PRO A CA 1
ATOM 901 C C . PRO A 1 111 ? -13.006 -15.604 5.037 1.00 34.59 111 PRO A C 1
ATOM 903 O O . PRO A 1 111 ? -13.974 -14.880 4.849 1.00 34.59 111 PRO A O 1
ATOM 906 N N . PHE A 1 112 ? -12.353 -16.135 3.998 1.00 42.31 112 PHE A N 1
ATOM 907 C CA . PHE A 1 112 ? -12.864 -16.014 2.623 1.00 42.31 112 PHE A CA 1
ATOM 908 C C . PHE A 1 112 ? -12.699 -17.336 1.867 1.00 42.31 112 PHE A C 1
ATOM 910 O O . PHE A 1 112 ? -11.590 -17.649 1.419 1.00 42.31 112 PHE A O 1
ATOM 917 N N . PRO A 1 113 ? -13.787 -18.096 1.654 1.00 35.78 113 PRO A N 1
ATOM 918 C CA . PRO A 1 113 ? -13.782 -19.198 0.706 1.00 35.78 113 PRO A CA 1
ATOM 919 C C . PRO A 1 113 ? -13.578 -18.627 -0.710 1.00 35.78 113 PRO A C 1
ATOM 921 O O . PRO A 1 113 ? -14.352 -17.792 -1.172 1.00 35.78 113 PRO A O 1
ATOM 924 N N . GLY A 1 114 ? -12.518 -19.055 -1.405 1.00 37.78 114 GLY A N 1
ATOM 925 C CA . GLY A 1 114 ? -12.412 -18.945 -2.870 1.00 37.78 114 GLY A CA 1
ATOM 926 C C . GLY A 1 114 ? -11.563 -17.817 -3.484 1.00 37.78 114 GLY A C 1
ATOM 927 O O . GLY A 1 114 ? -11.374 -17.825 -4.699 1.00 37.78 114 GLY A O 1
ATOM 928 N N . LEU A 1 115 ? -11.002 -16.871 -2.717 1.00 45.03 115 LEU A N 1
ATOM 929 C CA . LEU A 1 115 ? -10.254 -15.721 -3.286 1.00 45.03 115 LEU A CA 1
ATOM 930 C C . LEU A 1 115 ? -8.731 -15.740 -3.073 1.00 45.03 115 LEU A C 1
ATOM 932 O O . LEU A 1 115 ? -8.016 -15.040 -3.794 1.00 45.03 115 LEU A O 1
ATOM 936 N N . GLY A 1 116 ? -8.219 -16.569 -2.157 1.00 43.34 116 GLY A N 1
ATOM 937 C CA . GLY A 1 116 ? -6.785 -16.628 -1.827 1.00 43.34 116 GLY A CA 1
ATOM 938 C C . GLY A 1 116 ? -5.873 -17.002 -3.006 1.00 43.34 116 GLY A C 1
ATOM 939 O O . GLY A 1 116 ? -4.746 -16.526 -3.091 1.00 43.34 116 GLY A O 1
ATOM 940 N N . ALA A 1 117 ? -6.374 -17.775 -3.974 1.00 44.91 117 ALA A N 1
ATOM 941 C CA . ALA A 1 117 ? -5.573 -18.253 -5.103 1.00 44.91 117 ALA A CA 1
ATOM 942 C C . ALA A 1 117 ? -5.418 -17.235 -6.252 1.00 44.91 117 ALA A C 1
ATOM 944 O O . ALA A 1 117 ? -4.463 -17.313 -7.025 1.00 44.91 117 ALA A O 1
ATOM 945 N N . ARG A 1 118 ? -6.344 -16.276 -6.406 1.00 41.41 118 ARG A N 1
ATOM 946 C CA . ARG A 1 118 ? -6.333 -15.373 -7.572 1.00 41.41 118 ARG A CA 1
ATOM 947 C C . ARG A 1 118 ? -5.311 -14.247 -7.437 1.00 41.41 118 ARG A C 1
ATOM 949 O O . ARG A 1 118 ? -4.631 -13.964 -8.414 1.00 41.41 118 ARG A O 1
ATOM 956 N N . LEU A 1 119 ? -5.139 -13.661 -6.251 1.00 41.91 119 LEU A N 1
ATOM 957 C CA . LEU A 1 119 ? -4.169 -12.574 -6.041 1.00 41.91 119 LEU A CA 1
ATOM 958 C C . LEU A 1 119 ? -2.710 -13.053 -6.148 1.00 41.91 119 LEU A C 1
ATOM 960 O O . LEU A 1 119 ? -1.898 -12.368 -6.762 1.00 41.91 119 LEU A O 1
ATOM 964 N N . PHE A 1 120 ? -2.398 -14.266 -5.676 1.00 43.16 120 PHE A N 1
ATOM 965 C CA . PHE A 1 120 ? -1.071 -14.876 -5.857 1.00 43.16 120 PHE A CA 1
ATOM 966 C C . PHE A 1 120 ? -0.743 -15.164 -7.330 1.00 43.16 120 PHE A C 1
ATOM 968 O O . PHE A 1 120 ? 0.384 -14.956 -7.774 1.00 43.16 120 PHE A O 1
ATOM 975 N N . ARG A 1 121 ? -1.738 -15.581 -8.124 1.00 38.31 121 ARG A N 1
ATOM 976 C CA . ARG A 1 121 ? -1.548 -15.843 -9.558 1.00 38.31 121 ARG A CA 1
ATOM 977 C C . ARG A 1 121 ? -1.262 -14.570 -10.366 1.00 38.31 121 ARG A C 1
ATOM 979 O O . ARG A 1 121 ? -0.632 -14.669 -11.411 1.00 38.31 121 ARG A O 1
ATOM 986 N N . PHE A 1 122 ? -1.695 -13.402 -9.885 1.00 46.56 122 PHE A N 1
ATOM 987 C CA . PHE A 1 122 ? -1.429 -12.105 -10.521 1.00 46.56 122 PHE A CA 1
ATOM 988 C C . PHE A 1 122 ? -0.013 -11.582 -10.261 1.00 46.56 122 PHE A C 1
ATOM 990 O O . PHE A 1 122 ? 0.562 -10.961 -11.143 1.00 46.56 122 PHE A O 1
ATOM 997 N N . VAL A 1 123 ? 0.551 -11.853 -9.084 1.00 42.25 123 VAL A N 1
ATOM 998 C CA . VAL A 1 123 ? 1.916 -11.437 -8.724 1.00 42.25 123 VAL A CA 1
ATOM 999 C C . VAL A 1 123 ? 2.982 -12.318 -9.392 1.00 42.25 123 VAL A C 1
ATOM 1001 O O . VAL A 1 123 ? 4.083 -11.855 -9.649 1.00 42.25 123 VAL A O 1
ATOM 1004 N N . TRP A 1 124 ? 2.660 -13.578 -9.702 1.00 30.25 124 TRP A N 1
ATOM 1005 C CA . TRP A 1 124 ? 3.626 -14.550 -10.239 1.00 30.25 124 TRP A CA 1
ATOM 1006 C C . TRP A 1 124 ? 3.643 -14.671 -11.779 1.00 30.25 124 TRP A C 1
ATOM 1008 O O . TRP A 1 124 ? 4.516 -15.333 -12.330 1.00 30.25 124 TRP A O 1
ATOM 1018 N N . ARG A 1 125 ? 2.666 -14.104 -12.503 1.00 29.25 125 ARG A N 1
ATOM 1019 C CA . ARG A 1 125 ? 2.552 -14.226 -13.979 1.00 29.25 125 ARG A CA 1
ATOM 1020 C C . ARG A 1 125 ? 2.623 -12.891 -14.742 1.00 29.25 125 ARG A C 1
ATOM 1022 O O . ARG A 1 125 ? 2.231 -12.862 -15.907 1.00 29.25 125 ARG A O 1
ATOM 1029 N N . GLY A 1 126 ? 3.059 -11.817 -14.089 1.00 36.47 126 GLY A N 1
ATOM 1030 C CA . GLY A 1 126 ? 3.353 -10.527 -14.721 1.00 36.47 126 GLY A CA 1
ATOM 1031 C C . GLY A 1 126 ? 4.839 -10.384 -14.980 1.00 36.47 126 GLY A C 1
ATOM 1032 O O . GLY A 1 126 ? 5.598 -10.776 -14.068 1.00 36.47 126 GLY A O 1
#

Sequence (126 aa):
MIDPNTEIARLYVYSPFEQKTFPYLRRYMDLVSPRLDAVLADPARRRRFMLAGLLLAYRAANHHGQVMTTTARADAFEDERLTAFPRLAGEEIQNAAHYLHLLGRVPWTLPFPGLGARLFRFVWRG

Foldseek 3Di:
DPDLLVVLCVQLQDDPVRCVVPVVSVVVCVVCVVCSVVLSVDLLSSLLSLLNSCVVVLVVCVVVVHFQWLPDPDDDRPRVSSVCNCVSNVDIQGGSVSSVVSNVPRDPPDPDPPDPPPVVVVSPPD

Secondary structure (DSSP, 8-state):
---HHHHHHHHHSPPHHHHHH-HHHHHHHHHHGGGHHHHHHSHHHHHHHHHHHTHHHHHHHHHTT----SS---TT---HHHHHHHHHHS----SHHHHHHHHHTS------TT-HHHHHHHHH--

Organism: NCBI:txid88688

pLDDT: mean 78.55, std 19.21, range [29.25, 94.5]